Protein AF-A0A679C4M2-F1 (afdb_monomer_lite)

InterPro domains:
  IPR007066 RNA polymerase Rpb1, domain 3 [PF04983] (1-39)
  IPR007083 RNA polymerase Rpb1, domain 4 [PF05000] (68-142)
  IPR038120 RNA polymerase Rpb1, funnel domain superfamily [G3DSA:1.10.132.30] (32-142)
  IPR042102 RNA polymerase Rpb1, domain 3 superfamily [G3DSA:1.10.274.100] (1-31)
  IPR045867 DNA-directed RNA polymerase, subunit beta-prime [PTHR19376] (1-142)

pLDDT: mean 92.21, std 5.42, range [56.47, 98.12]

Organism: NCBI:txid1546047

Structure (mmCIF, N/CA/C/O backbone):
data_AF-A0A679C4M2-F1
#
_entry.id   AF-A0A679C4M2-F1
#
loop_
_atom_site.group_PDB
_atom_site.id
_atom_site.type_symbol
_atom_site.label_atom_id
_atom_site.label_alt_id
_atom_site.label_comp_id
_atom_site.label_asym_id
_atom_site.label_entity_id
_atom_site.label_seq_id
_atom_site.pdbx_PDB_ins_code
_atom_site.Cartn_x
_atom_site.Cartn_y
_atom_site.Cartn_z
_atom_site.occupancy
_atom_site.B_iso_or_equiv
_atom_site.auth_seq_id
_atom_site.auth_comp_id
_atom_site.auth_asym_id
_atom_site.auth_atom_id
_atom_site.pdbx_PDB_model_num
ATOM 1 N N . HIS A 1 1 ? 11.400 -13.116 -20.407 1.00 92.31 1 HIS A N 1
ATOM 2 C CA . HIS A 1 1 ? 10.752 -14.391 -20.775 1.00 92.31 1 HIS A CA 1
ATOM 3 C C . HIS A 1 1 ? 10.711 -14.556 -22.291 1.00 92.31 1 HIS A C 1
ATOM 5 O O . HIS A 1 1 ? 11.479 -15.354 -22.802 1.00 92.31 1 HIS A O 1
ATOM 11 N N . THR A 1 2 ? 9.929 -13.752 -23.021 1.00 97.00 2 THR A N 1
ATOM 12 C CA . THR A 1 2 ? 9.782 -13.859 -24.490 1.00 97.00 2 THR A CA 1
ATOM 13 C C . THR A 1 2 ? 11.111 -13.818 -25.251 1.00 97.00 2 THR A C 1
ATOM 15 O O . THR A 1 2 ? 11.400 -14.741 -25.998 1.00 97.00 2 THR A O 1
ATOM 18 N N . ILE A 1 3 ? 11.981 -12.837 -24.968 1.00 96.00 3 ILE A N 1
ATOM 19 C CA . ILE A 1 3 ? 13.293 -12.704 -25.639 1.00 96.00 3 ILE A CA 1
ATOM 20 C C . ILE A 1 3 ? 14.170 -13.950 -25.454 1.00 96.00 3 ILE A C 1
ATOM 22 O O . ILE A 1 3 ? 14.820 -14.387 -26.394 1.00 96.00 3 ILE A O 1
ATOM 26 N N . VAL A 1 4 ? 14.172 -14.551 -24.260 1.00 96.94 4 VAL A N 1
ATOM 27 C CA . VAL A 1 4 ? 14.955 -15.770 -23.995 1.00 96.94 4 VAL A CA 1
ATOM 28 C C . VAL A 1 4 ? 14.438 -16.933 -24.840 1.00 96.94 4 VAL A C 1
ATOM 30 O O . VAL A 1 4 ? 15.241 -17.687 -25.382 1.00 96.94 4 VAL A O 1
ATOM 33 N N . ASN A 1 5 ? 13.115 -17.054 -24.968 1.00 96.94 5 ASN A N 1
ATOM 34 C CA . ASN A 1 5 ? 12.482 -18.153 -25.691 1.00 96.94 5 ASN A CA 1
ATOM 35 C C . ASN A 1 5 ? 12.630 -18.027 -27.212 1.00 96.94 5 ASN A C 1
ATOM 37 O O . ASN A 1 5 ? 12.762 -19.042 -27.884 1.00 96.94 5 ASN A O 1
ATOM 41 N N . GLU A 1 6 ? 12.604 -16.808 -27.751 1.00 97.50 6 GLU A N 1
ATOM 42 C CA . GLU A 1 6 ? 12.641 -16.577 -29.202 1.00 97.50 6 GLU A CA 1
ATOM 43 C C . GLU A 1 6 ? 14.055 -16.327 -29.740 1.00 97.50 6 GLU A C 1
ATOM 45 O O . GLU A 1 6 ? 14.376 -16.748 -30.848 1.00 97.50 6 GLU A O 1
ATOM 50 N N . LEU A 1 7 ? 14.909 -15.646 -28.968 1.00 96.25 7 LEU A N 1
ATOM 51 C CA . LEU A 1 7 ? 16.205 -15.120 -29.425 1.00 96.25 7 LEU A CA 1
ATOM 52 C C . LEU A 1 7 ? 17.397 -15.628 -28.595 1.00 96.25 7 LEU A C 1
ATOM 54 O O . LEU A 1 7 ? 18.549 -15.308 -28.889 1.00 96.25 7 LEU A O 1
ATOM 58 N N . GLY A 1 8 ? 17.140 -16.428 -27.559 1.00 97.00 8 GLY A N 1
ATOM 59 C CA . GLY A 1 8 ? 18.166 -17.017 -26.707 1.00 97.00 8 GLY A CA 1
ATOM 60 C C . GLY A 1 8 ? 18.692 -16.094 -25.601 1.00 97.00 8 GLY A C 1
ATOM 61 O O . GLY A 1 8 ? 18.322 -14.928 -25.448 1.00 97.00 8 GLY A O 1
ATOM 62 N N . HIS A 1 9 ? 19.581 -16.648 -24.775 1.00 96.56 9 HIS A N 1
ATOM 63 C CA . HIS A 1 9 ? 20.068 -16.005 -23.551 1.00 96.56 9 HIS A CA 1
ATOM 64 C C . HIS A 1 9 ? 21.009 -14.817 -23.814 1.00 96.56 9 HIS A C 1
ATOM 66 O O . HIS A 1 9 ? 20.993 -13.852 -23.052 1.00 96.56 9 HIS A O 1
ATOM 72 N N . THR A 1 10 ? 21.797 -14.847 -24.893 1.00 97.62 10 THR A N 1
ATOM 73 C CA . THR A 1 10 ? 22.714 -13.750 -25.249 1.00 97.62 10 THR A CA 1
ATOM 74 C C . THR A 1 10 ? 21.952 -12.480 -25.621 1.00 97.62 10 THR A C 1
ATOM 76 O O . THR A 1 10 ? 22.247 -11.418 -25.081 1.00 97.62 10 THR A O 1
ATOM 79 N N . ALA A 1 11 ? 20.910 -12.595 -26.453 1.00 97.06 11 ALA A N 1
ATOM 80 C CA . ALA A 1 11 ? 20.055 -11.465 -26.811 1.00 97.06 11 ALA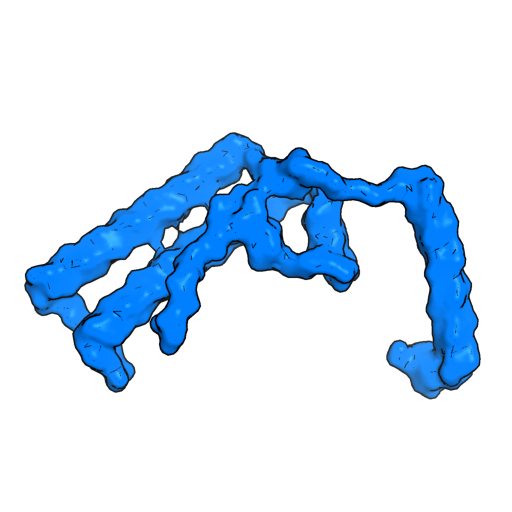 A CA 1
ATOM 81 C C . ALA A 1 11 ? 19.340 -10.879 -25.580 1.00 97.06 11 ALA A C 1
ATOM 83 O O . ALA A 1 11 ? 19.242 -9.663 -25.428 1.00 97.06 11 ALA A O 1
ATOM 84 N N . ALA A 1 12 ? 18.892 -11.737 -24.657 1.00 97.81 12 ALA A N 1
ATOM 85 C CA . ALA A 1 12 ? 18.286 -11.293 -23.405 1.00 97.81 12 ALA A CA 1
ATOM 86 C C . ALA A 1 12 ? 19.275 -10.543 -22.496 1.00 97.81 12 ALA A C 1
ATOM 88 O O . ALA A 1 12 ? 18.898 -9.535 -21.895 1.00 97.81 12 ALA A O 1
ATOM 89 N N . ARG A 1 13 ? 20.535 -10.997 -22.411 1.00 97.25 13 ARG A N 1
ATOM 90 C CA . ARG A 1 13 ? 21.602 -10.293 -21.683 1.00 97.25 13 ARG A CA 1
ATOM 91 C C . ARG A 1 13 ? 21.810 -8.894 -22.255 1.00 97.25 13 ARG A C 1
ATOM 93 O O . ARG A 1 13 ? 21.780 -7.926 -21.501 1.00 97.25 13 ARG A O 1
ATOM 100 N N . ASP A 1 14 ? 21.984 -8.794 -23.569 1.00 97.69 14 ASP A N 1
ATOM 101 C CA . ASP A 1 14 ? 22.277 -7.519 -24.230 1.00 97.69 14 ASP A CA 1
ATOM 102 C C . ASP A 1 14 ? 21.102 -6.539 -24.094 1.00 97.69 14 ASP A C 1
ATOM 104 O O . ASP A 1 14 ? 21.310 -5.357 -23.815 1.00 97.69 14 ASP A O 1
ATOM 108 N N . PHE A 1 15 ? 19.864 -7.042 -24.171 1.00 97.88 15 PHE A N 1
ATOM 109 C CA . PHE A 1 15 ? 18.658 -6.259 -23.902 1.00 97.88 15 PHE A CA 1
ATOM 110 C C . PHE A 1 15 ? 18.624 -5.695 -22.474 1.00 97.88 15 PHE A C 1
ATOM 112 O O . PHE A 1 15 ? 18.353 -4.506 -22.288 1.00 97.88 15 PHE A O 1
ATOM 119 N N . LEU A 1 16 ? 18.909 -6.519 -21.458 1.00 97.81 16 LEU A N 1
ATOM 120 C CA . LEU A 1 16 ? 18.927 -6.070 -20.063 1.00 97.81 16 LEU A CA 1
ATOM 121 C C . LEU A 1 16 ? 20.023 -5.029 -19.824 1.00 97.81 16 LEU A C 1
ATOM 123 O O . LEU A 1 16 ? 19.742 -3.984 -19.238 1.00 97.81 16 LEU A O 1
ATOM 127 N N . SER A 1 17 ? 21.240 -5.279 -20.312 1.00 98.00 17 SER A N 1
ATOM 128 C CA . SER A 1 17 ? 22.359 -4.344 -20.176 1.00 98.00 17 SER A CA 1
ATOM 129 C C . SER A 1 17 ? 22.071 -3.009 -20.865 1.00 98.00 17 SER A C 1
ATOM 131 O O . SER A 1 17 ? 22.218 -1.963 -20.239 1.00 98.00 17 SER A O 1
ATOM 133 N N . GLY A 1 18 ? 21.587 -3.028 -22.111 1.00 98.06 18 GLY A N 1
ATOM 134 C CA . GLY A 1 18 ? 21.244 -1.807 -22.844 1.00 98.06 18 GLY A CA 1
ATOM 135 C C . GLY A 1 18 ? 20.127 -1.008 -22.169 1.00 98.06 18 GLY A C 1
ATOM 136 O O . GLY A 1 18 ? 20.255 0.205 -21.991 1.00 98.06 18 GLY A O 1
ATOM 137 N N . THR A 1 19 ? 19.067 -1.689 -21.717 1.00 97.81 19 THR A N 1
ATOM 138 C CA . THR A 1 19 ? 17.953 -1.049 -20.998 1.00 97.81 19 THR A CA 1
ATOM 139 C C . THR A 1 19 ? 18.441 -0.388 -19.710 1.00 97.81 19 THR A C 1
ATOM 141 O O . THR A 1 19 ? 18.117 0.770 -19.456 1.00 97.81 19 THR A O 1
ATOM 144 N N . GLN A 1 20 ? 19.268 -1.082 -18.922 1.00 98.00 20 GLN A N 1
ATOM 145 C CA . GLN A 1 20 ? 19.849 -0.526 -17.700 1.00 98.00 20 GLN A CA 1
ATOM 146 C C . GLN A 1 20 ? 20.711 0.704 -17.990 1.00 98.00 20 GLN A C 1
ATOM 148 O O . GLN A 1 20 ? 20.553 1.716 -17.315 1.00 98.00 20 GLN A O 1
ATOM 153 N N . THR A 1 21 ? 21.588 0.662 -18.996 1.00 98.12 21 THR A N 1
ATOM 154 C CA . THR A 1 21 ? 22.445 1.807 -19.338 1.00 98.12 21 THR A CA 1
ATOM 155 C C . THR A 1 21 ? 21.624 3.041 -19.715 1.00 98.12 21 THR A C 1
ATOM 157 O O . THR A 1 21 ? 21.884 4.123 -19.190 1.00 98.12 21 THR A O 1
ATOM 160 N N . VAL A 1 22 ? 20.613 2.887 -20.576 1.00 98.12 22 VAL A N 1
ATOM 161 C CA . VAL A 1 22 ? 19.782 4.011 -21.037 1.00 98.12 22 VAL A CA 1
ATOM 162 C C . VAL A 1 22 ? 18.923 4.571 -19.901 1.00 98.12 22 VAL A C 1
ATOM 164 O O . VAL A 1 22 ? 18.924 5.781 -19.674 1.00 98.12 22 VAL A O 1
ATOM 167 N N . VAL A 1 23 ? 18.225 3.707 -19.155 1.00 97.62 23 VAL A N 1
ATOM 168 C CA . VAL A 1 23 ? 17.334 4.137 -18.066 1.00 97.62 23 VAL A CA 1
ATOM 169 C C . VAL A 1 23 ? 18.127 4.757 -16.918 1.00 97.62 23 VAL A C 1
ATOM 171 O O . VAL A 1 23 ? 17.727 5.801 -16.410 1.00 97.62 23 VAL A O 1
ATOM 174 N N . ASN A 1 24 ? 19.277 4.189 -16.542 1.00 97.75 24 ASN A N 1
ATOM 175 C CA . ASN A 1 24 ? 20.112 4.753 -15.480 1.00 97.75 24 ASN A CA 1
ATOM 176 C C . ASN A 1 24 ? 20.693 6.112 -15.878 1.00 97.75 24 ASN A C 1
ATOM 178 O O . ASN A 1 24 ? 20.732 7.017 -15.048 1.00 97.75 24 ASN A O 1
ATOM 182 N N . PHE A 1 25 ? 21.117 6.284 -17.135 1.00 97.94 25 PHE A N 1
ATOM 183 C CA . PHE A 1 25 ? 21.596 7.580 -17.616 1.00 97.94 25 PHE A CA 1
ATOM 184 C C . PHE A 1 25 ? 20.480 8.632 -17.612 1.00 97.94 25 PHE A C 1
ATOM 186 O O . PHE A 1 25 ? 20.700 9.764 -17.187 1.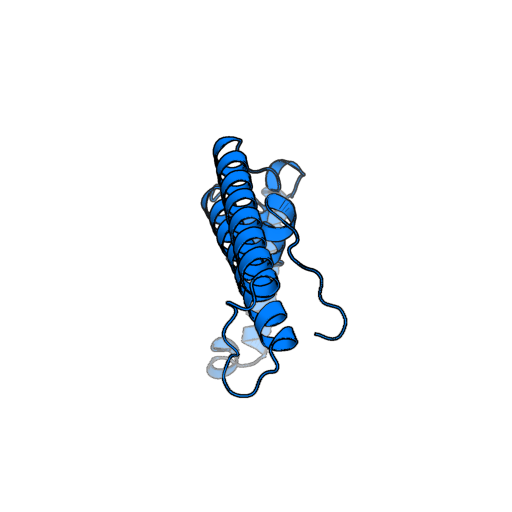00 97.94 25 PHE A O 1
ATOM 193 N N . TRP A 1 26 ? 19.266 8.267 -18.028 1.00 98.00 26 TRP A N 1
ATOM 194 C CA . TRP A 1 26 ? 18.110 9.159 -17.926 1.00 98.00 26 TRP A CA 1
ATOM 195 C C . TRP A 1 26 ? 17.798 9.516 -16.465 1.00 98.00 26 TRP A C 1
ATOM 197 O O . TRP A 1 26 ? 17.672 10.695 -16.135 1.00 98.00 26 TRP A O 1
ATOM 207 N N . LEU A 1 27 ? 17.760 8.520 -15.574 1.00 96.94 27 LEU A N 1
ATOM 208 C CA . LEU A 1 27 ? 17.446 8.705 -14.156 1.00 96.94 27 LEU A CA 1
ATOM 209 C C . LEU A 1 27 ? 18.493 9.563 -13.436 1.00 96.94 27 LEU A C 1
ATOM 211 O O . LEU A 1 27 ? 18.132 10.356 -12.573 1.00 96.94 27 LEU A O 1
ATOM 215 N N . LEU A 1 28 ? 19.769 9.454 -13.821 1.00 97.31 28 LEU A N 1
ATOM 216 C CA . LEU A 1 28 ? 20.850 10.300 -13.310 1.00 97.31 28 LEU A CA 1
ATOM 217 C C . LEU A 1 28 ? 20.591 11.791 -13.575 1.00 97.31 28 LEU A C 1
ATOM 219 O O . LEU A 1 28 ? 20.894 12.620 -12.723 1.00 97.31 28 LEU A O 1
ATOM 223 N N . ASN A 1 29 ? 20.034 12.126 -14.742 1.00 96.50 29 ASN A N 1
ATOM 224 C CA . ASN A 1 29 ? 19.740 13.507 -15.129 1.00 96.50 29 ASN A CA 1
ATOM 225 C C . ASN A 1 29 ? 18.373 13.990 -14.620 1.00 96.50 29 ASN A C 1
ATOM 227 O O . ASN A 1 29 ? 18.203 15.179 -14.370 1.00 96.50 29 ASN A O 1
ATOM 231 N N . HIS A 1 30 ? 17.397 13.088 -14.484 1.00 95.31 30 HIS A N 1
ATOM 232 C CA . HIS A 1 30 ? 16.062 13.421 -13.982 1.00 95.31 30 HIS A CA 1
ATOM 233 C C . HIS A 1 30 ? 16.042 13.577 -12.454 1.00 95.31 30 HIS A C 1
ATOM 235 O O . HIS A 1 30 ? 15.462 14.525 -11.930 1.00 95.31 30 HIS A O 1
ATOM 241 N N . GLY A 1 31 ? 16.712 12.663 -11.746 1.00 94.56 31 GLY A N 1
ATOM 242 C CA . GLY A 1 31 ? 16.637 12.522 -10.297 1.00 94.56 31 GLY A CA 1
ATOM 243 C C . GLY A 1 31 ? 15.346 11.835 -9.839 1.00 94.56 31 GLY A C 1
ATOM 244 O O . GLY A 1 31 ? 14.297 11.938 -10.466 1.00 94.56 31 GLY A O 1
ATOM 245 N N . PHE A 1 32 ? 15.422 11.113 -8.723 1.00 96.25 32 PHE A N 1
ATOM 246 C CA . PHE A 1 32 ? 14.264 10.536 -8.043 1.00 96.25 32 PHE A CA 1
ATOM 247 C C . PHE A 1 32 ? 14.565 10.472 -6.546 1.00 96.25 32 PHE A C 1
ATOM 249 O O . PHE A 1 32 ? 15.646 10.032 -6.154 1.00 96.25 32 PHE A O 1
ATOM 256 N N . SER A 1 33 ? 13.644 10.938 -5.706 1.00 95.25 33 SER A N 1
ATOM 257 C CA . SER A 1 33 ? 13.841 10.996 -4.256 1.00 95.25 33 SER A CA 1
ATOM 258 C C . SER A 1 33 ? 12.517 10.825 -3.525 1.00 95.25 33 SER A C 1
ATOM 260 O O . SER A 1 33 ? 11.460 11.053 -4.099 1.00 95.25 33 SER A O 1
ATOM 262 N N . ILE A 1 34 ? 12.583 10.435 -2.255 1.00 94.44 34 ILE A N 1
ATOM 263 C CA . ILE A 1 34 ? 11.431 10.346 -1.356 1.00 94.44 34 ILE A CA 1
ATOM 264 C C . ILE A 1 34 ? 11.713 11.218 -0.141 1.00 94.44 34 ILE A C 1
ATOM 266 O O . ILE A 1 34 ? 12.813 11.181 0.414 1.00 94.44 34 ILE A O 1
ATOM 270 N N . GLY A 1 35 ? 10.708 11.959 0.309 1.00 93.62 35 GLY A N 1
ATOM 271 C CA . GLY A 1 35 ? 10.753 12.714 1.554 1.00 93.62 35 GLY A CA 1
ATOM 272 C C . GLY A 1 35 ? 9.580 12.408 2.480 1.00 93.62 35 GLY A C 1
ATOM 273 O O . GLY A 1 35 ? 8.643 11.693 2.137 1.00 93.62 35 GLY A O 1
ATOM 274 N N . ILE A 1 36 ? 9.598 13.033 3.659 1.00 92.12 36 ILE A N 1
ATOM 275 C CA . ILE A 1 36 ? 8.473 13.001 4.609 1.00 92.12 36 ILE A CA 1
ATOM 276 C C . ILE A 1 36 ? 7.180 13.551 3.981 1.00 92.12 36 ILE A C 1
ATOM 278 O O . ILE A 1 36 ? 6.087 13.121 4.320 1.00 92.12 36 ILE A O 1
ATOM 282 N N . GLY A 1 37 ? 7.294 14.477 3.022 1.00 90.94 37 GLY A N 1
ATOM 283 C CA . GLY A 1 37 ? 6.144 15.016 2.297 1.00 90.94 37 GLY A CA 1
ATOM 284 C C . GLY A 1 37 ? 5.384 13.953 1.504 1.00 90.94 37 GLY A C 1
ATOM 285 O O . GLY A 1 37 ? 4.175 14.078 1.342 1.00 90.94 37 GLY A O 1
ATOM 286 N N . ASP A 1 38 ? 6.057 12.878 1.080 1.00 91.50 38 ASP A N 1
ATOM 287 C CA . ASP A 1 38 ? 5.407 11.794 0.349 1.00 91.50 38 AS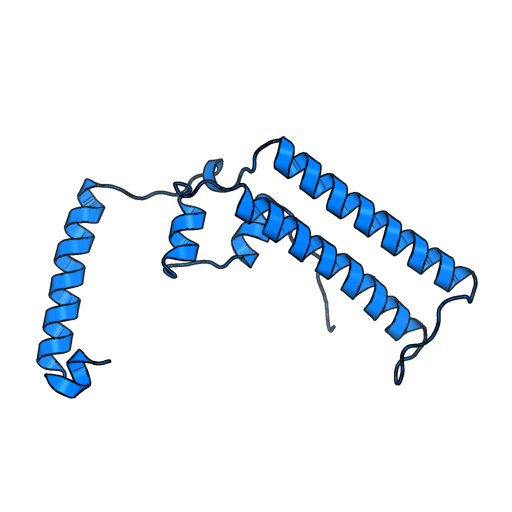P A CA 1
ATOM 288 C C . ASP A 1 38 ? 4.553 10.891 1.254 1.00 91.50 38 ASP A C 1
ATOM 290 O O . ASP A 1 38 ? 3.731 10.129 0.744 1.00 91.50 38 ASP A O 1
ATOM 294 N N . THR A 1 39 ? 4.722 10.968 2.579 1.00 89.00 39 THR A N 1
ATOM 295 C CA . THR A 1 39 ? 3.961 10.164 3.548 1.00 89.00 39 THR A CA 1
ATOM 296 C C . THR A 1 39 ? 2.820 10.937 4.204 1.00 89.00 39 THR A C 1
ATOM 298 O O . THR A 1 39 ? 2.005 10.333 4.903 1.00 89.00 39 THR A O 1
ATOM 301 N N . ILE A 1 40 ? 2.730 12.251 3.992 1.00 87.69 40 ILE A N 1
ATOM 302 C CA . ILE A 1 40 ? 1.717 13.105 4.618 1.00 87.69 40 ILE A CA 1
ATOM 303 C C . ILE A 1 40 ? 0.497 13.204 3.699 1.00 87.69 40 ILE A C 1
ATOM 305 O O . ILE A 1 40 ? 0.567 13.761 2.606 1.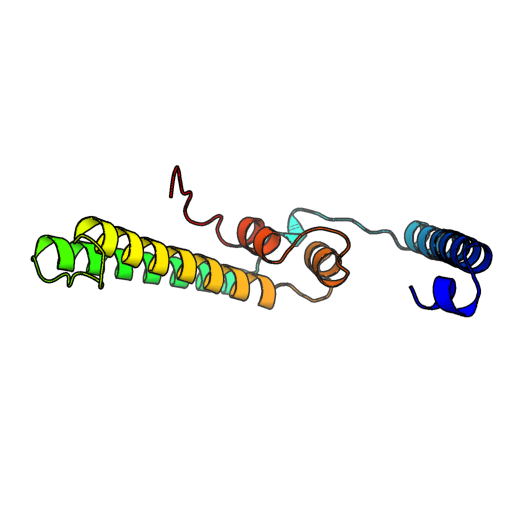00 87.69 40 ILE A O 1
ATOM 309 N N . ALA A 1 41 ? -0.641 12.693 4.168 1.00 86.00 41 ALA A N 1
ATOM 310 C CA . ALA A 1 41 ? -1.928 12.900 3.516 1.00 86.00 41 ALA A CA 1
ATOM 311 C C . ALA A 1 41 ? -2.504 14.291 3.837 1.00 86.00 41 ALA A C 1
ATOM 313 O O . ALA A 1 41 ? -2.174 14.914 4.850 1.00 86.00 41 ALA A O 1
ATOM 314 N N . ASP A 1 42 ? -3.397 14.781 2.980 1.00 88.88 42 ASP A N 1
ATOM 315 C CA . ASP A 1 42 ? -4.094 16.046 3.192 1.00 88.88 42 ASP A CA 1
ATOM 316 C C . ASP A 1 42 ? -5.039 15.994 4.412 1.00 88.88 42 ASP A C 1
ATOM 318 O O . ASP A 1 42 ? -5.452 14.931 4.886 1.00 88.88 42 ASP A O 1
ATOM 322 N N . LYS A 1 43 ? -5.403 17.173 4.931 1.00 90.94 43 LYS A N 1
ATOM 323 C CA . LYS A 1 43 ? -6.225 17.295 6.146 1.00 90.94 43 LYS A CA 1
ATOM 324 C C . LYS A 1 43 ? -7.605 16.649 6.003 1.00 90.94 43 LYS A C 1
ATOM 326 O O . LYS A 1 43 ? -8.112 16.099 6.977 1.00 90.94 43 LYS A O 1
ATOM 331 N N . GLU A 1 44 ? -8.221 16.719 4.825 1.00 92.88 44 GLU A N 1
ATOM 332 C CA . GLU A 1 44 ? -9.548 16.145 4.589 1.00 92.88 44 GLU A CA 1
ATOM 333 C C . GLU A 1 44 ? -9.492 14.613 4.636 1.00 92.88 44 GLU A C 1
ATOM 335 O O . GLU A 1 44 ? -10.320 13.962 5.287 1.00 92.88 44 GLU A O 1
ATOM 340 N N . THR A 1 45 ? -8.458 14.032 4.032 1.00 91.31 45 THR A N 1
ATOM 341 C CA . THR A 1 45 ? -8.174 12.599 4.115 1.00 91.31 45 THR A CA 1
ATOM 342 C C . THR A 1 45 ? -7.862 12.181 5.548 1.00 91.31 45 THR A C 1
ATOM 344 O O . THR A 1 45 ? -8.440 11.203 6.021 1.00 91.31 45 THR A O 1
ATOM 347 N N . MET A 1 46 ? -7.043 12.934 6.285 1.00 91.25 46 MET A N 1
ATOM 348 C CA . MET A 1 46 ? -6.744 12.632 7.692 1.00 91.25 46 MET A CA 1
ATOM 349 C C . MET A 1 46 ? -7.992 12.680 8.585 1.00 91.25 46 MET A C 1
ATOM 351 O O . MET A 1 46 ? -8.178 11.807 9.438 1.00 91.25 46 MET A O 1
ATOM 355 N N . ASN A 1 47 ? -8.895 13.636 8.356 1.00 94.62 47 ASN A N 1
ATOM 356 C CA . ASN A 1 47 ? -10.185 13.688 9.047 1.00 94.62 47 ASN A CA 1
ATOM 357 C C . ASN A 1 47 ? -11.052 12.470 8.700 1.00 94.62 47 ASN A C 1
ATOM 359 O O . ASN A 1 47 ? -11.631 11.843 9.586 1.00 94.62 47 ASN A O 1
ATOM 363 N N . SER A 1 48 ? -11.093 12.085 7.421 1.00 94.12 48 SER A N 1
ATOM 364 C CA . SER A 1 48 ? -11.817 10.893 6.963 1.00 94.12 48 SER A CA 1
ATOM 365 C C . SER A 1 48 ? -11.277 9.614 7.614 1.00 94.12 48 SER A C 1
ATOM 367 O O . SER A 1 48 ? -12.054 8.802 8.111 1.00 94.12 48 SER A O 1
ATOM 369 N N . ILE A 1 49 ? -9.952 9.457 7.674 1.00 93.50 49 ILE A N 1
ATOM 370 C CA . ILE A 1 49 ? -9.276 8.332 8.338 1.00 93.50 49 ILE A CA 1
ATOM 371 C C . ILE A 1 49 ? -9.624 8.303 9.830 1.00 93.50 49 ILE A C 1
ATOM 373 O O . ILE A 1 49 ? -9.994 7.258 10.363 1.00 93.50 49 ILE A O 1
ATOM 377 N N . THR A 1 50 ? -9.582 9.457 10.496 1.00 93.44 50 THR A N 1
ATOM 378 C CA . THR A 1 50 ? -9.938 9.572 11.918 1.00 93.44 50 THR A CA 1
ATOM 379 C C . THR A 1 50 ? -11.392 9.162 12.167 1.00 93.44 50 THR A C 1
ATOM 381 O O . THR A 1 50 ? -11.674 8.436 13.122 1.00 93.44 50 THR A O 1
ATOM 384 N N . ASN A 1 51 ? -12.310 9.544 11.277 1.00 95.69 51 ASN A N 1
ATOM 385 C CA . ASN A 1 51 ? -13.717 9.147 11.348 1.00 95.69 51 ASN A CA 1
ATOM 386 C C . ASN A 1 51 ? -13.913 7.637 11.141 1.00 95.69 51 ASN A C 1
ATOM 388 O O . ASN A 1 51 ? -14.700 7.021 11.866 1.00 95.69 51 ASN A O 1
ATOM 392 N N . ILE A 1 52 ? -13.179 7.021 10.207 1.00 94.69 52 ILE A N 1
ATOM 393 C CA . ILE A 1 52 ? -13.185 5.562 9.999 1.00 94.69 52 ILE A CA 1
ATOM 394 C C . ILE A 1 52 ? -12.733 4.848 11.281 1.00 94.69 52 ILE A C 1
ATOM 396 O O . ILE A 1 52 ? -13.421 3.943 11.759 1.00 94.69 52 ILE A O 1
ATOM 400 N N . ILE A 1 53 ? -11.630 5.297 11.888 1.00 93.44 53 ILE A N 1
ATOM 401 C CA . ILE A 1 53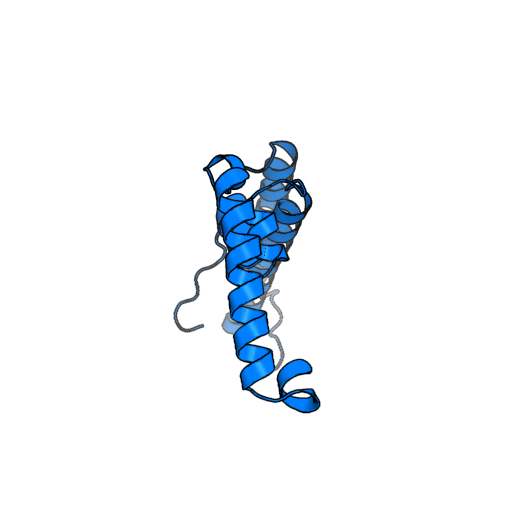 ? -11.099 4.721 13.133 1.00 93.44 53 ILE A CA 1
ATOM 402 C C . ILE A 1 53 ? -12.084 4.914 14.296 1.00 93.44 53 ILE A C 1
ATOM 404 O O . ILE A 1 53 ? -12.311 3.985 15.070 1.00 93.44 53 ILE A O 1
ATOM 408 N N . SER A 1 54 ? -12.702 6.091 14.418 1.00 95.44 54 SER A N 1
ATOM 409 C CA . SER A 1 54 ? -13.708 6.371 15.452 1.00 95.44 54 SER A CA 1
ATOM 410 C C . SER A 1 54 ? -14.934 5.461 15.315 1.00 95.44 54 SER A C 1
ATOM 412 O O . SER A 1 54 ? -15.375 4.842 16.283 1.00 95.44 54 SER A O 1
ATOM 414 N N . THR A 1 55 ? -15.420 5.276 14.085 1.00 95.62 55 THR A N 1
ATOM 415 C CA . THR A 1 55 ? -16.538 4.369 13.781 1.00 95.62 55 THR A CA 1
ATOM 416 C C . THR A 1 55 ? -16.192 2.921 14.129 1.00 95.62 55 THR A C 1
ATOM 418 O O . THR A 1 55 ? -17.024 2.188 14.662 1.00 95.62 55 THR A O 1
ATOM 421 N N . ALA A 1 56 ? -14.956 2.495 13.866 1.00 94.94 56 ALA A N 1
ATOM 422 C CA . ALA A 1 56 ? -14.486 1.165 14.236 1.00 94.94 56 ALA A CA 1
ATOM 423 C C . ALA A 1 56 ? -14.419 0.975 15.757 1.00 94.94 56 ALA A C 1
ATOM 425 O O . ALA A 1 56 ? -14.873 -0.050 16.260 1.00 94.94 56 ALA A O 1
ATOM 426 N N . LYS A 1 57 ? -13.936 1.978 16.502 1.00 94.62 57 LYS A N 1
ATOM 427 C CA . LYS A 1 57 ? -13.950 1.959 17.974 1.00 94.62 57 LYS A CA 1
ATOM 428 C C . LYS A 1 57 ? -15.371 1.863 18.530 1.00 94.62 57 LYS A C 1
ATOM 430 O O . LYS A 1 57 ? -15.596 1.080 19.447 1.00 94.62 57 LYS A O 1
ATOM 435 N N . SER A 1 58 ? -16.326 2.593 17.947 1.00 96.12 58 SER A N 1
ATOM 436 C CA . SER A 1 58 ? -17.744 2.484 18.320 1.00 96.12 58 SER A CA 1
ATOM 437 C C . SER A 1 58 ? -18.271 1.065 18.101 1.00 96.12 58 SER A C 1
ATOM 439 O O . SER A 1 58 ? -18.837 0.481 19.015 1.00 96.12 58 SER A O 1
ATOM 441 N N . ARG A 1 59 ? -17.994 0.462 16.936 1.00 94.19 59 ARG A N 1
ATOM 442 C CA . ARG A 1 59 ? -18.384 -0.928 16.644 1.00 94.19 59 ARG A CA 1
ATOM 443 C C . ARG A 1 59 ? -17.799 -1.929 17.635 1.00 94.19 59 ARG A C 1
ATOM 445 O O . ARG A 1 59 ? -18.498 -2.839 18.062 1.00 94.19 59 ARG A O 1
ATOM 452 N N . VAL A 1 60 ? -16.529 -1.775 18.004 1.00 95.12 60 VAL A N 1
ATOM 453 C CA . VAL A 1 60 ? -15.899 -2.637 19.017 1.00 95.12 60 VAL A CA 1
ATOM 454 C C . VAL A 1 60 ? -16.572 -2.452 20.379 1.00 95.12 60 VAL A C 1
ATOM 456 O O . VAL A 1 60 ? -16.829 -3.440 21.059 1.00 95.12 60 VAL A O 1
ATOM 459 N N . SER A 1 61 ? -16.929 -1.219 20.753 1.00 95.44 61 SER A N 1
ATOM 460 C CA . SER A 1 61 ? -17.694 -0.946 21.976 1.00 95.44 61 SER A CA 1
ATOM 461 C C . SER A 1 61 ? -19.052 -1.654 21.975 1.00 95.44 61 SER A C 1
ATOM 463 O O . SER A 1 61 ? -19.432 -2.242 22.985 1.00 95.44 61 SER A O 1
ATOM 465 N N . ASP A 1 62 ? -19.756 -1.663 20.842 1.00 94.75 62 ASP A N 1
ATOM 466 C CA . ASP A 1 62 ? -21.039 -2.361 20.706 1.00 94.75 62 ASP A CA 1
ATOM 467 C C . ASP A 1 62 ? -20.875 -3.883 20.849 1.00 94.75 62 ASP A C 1
ATOM 469 O O . ASP A 1 62 ? -21.676 -4.535 21.519 1.00 94.75 62 ASP A O 1
ATOM 473 N N . ILE A 1 63 ? -19.803 -4.453 20.281 1.00 93.50 63 ILE A N 1
ATOM 474 C CA . ILE A 1 63 ? -19.473 -5.883 20.419 1.00 93.50 63 ILE A CA 1
ATOM 475 C C . ILE A 1 63 ? -19.170 -6.230 21.887 1.00 93.50 63 ILE A C 1
ATOM 477 O O . ILE A 1 63 ? -19.644 -7.251 22.385 1.00 93.50 63 ILE A O 1
ATOM 481 N N . ILE A 1 64 ? -18.428 -5.374 22.599 1.00 93.94 64 ILE A N 1
ATOM 482 C CA . ILE A 1 64 ? -18.142 -5.544 24.034 1.00 93.94 64 ILE A CA 1
ATOM 483 C C . ILE A 1 64 ? -19.437 -5.523 24.849 1.00 93.94 64 ILE A C 1
ATOM 485 O O . ILE A 1 64 ? -19.646 -6.398 25.688 1.00 93.94 64 ILE A O 1
ATOM 489 N N . LEU A 1 65 ? -20.328 -4.564 24.586 1.00 94.94 65 LEU A N 1
ATOM 490 C CA . LEU A 1 65 ? -21.619 -4.471 25.269 1.00 94.94 65 LEU A CA 1
ATOM 491 C C . LEU A 1 65 ? -22.505 -5.691 24.999 1.00 94.94 65 LEU A C 1
ATOM 493 O O . LEU A 1 65 ? -23.127 -6.209 25.925 1.00 94.94 65 LEU A O 1
ATOM 497 N N . ALA A 1 66 ? -22.545 -6.178 23.758 1.00 92.56 66 ALA A N 1
ATOM 498 C CA . ALA A 1 66 ? -23.292 -7.383 23.408 1.00 92.56 66 ALA A CA 1
ATOM 499 C C . ALA A 1 66 ? -22.753 -8.623 24.139 1.00 92.56 6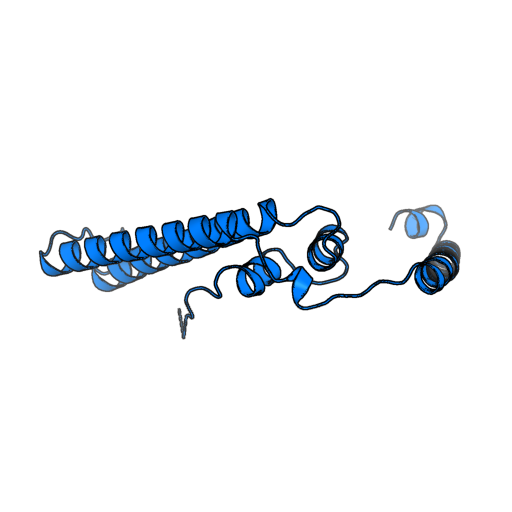6 ALA A C 1
ATOM 501 O O . ALA A 1 66 ? -23.544 -9.426 24.631 1.00 92.56 66 ALA A O 1
ATOM 502 N N . ALA A 1 67 ? -21.429 -8.749 24.266 1.00 91.31 67 ALA A N 1
ATOM 503 C CA . ALA A 1 67 ? -20.799 -9.825 25.027 1.00 91.31 67 ALA A CA 1
ATOM 504 C C . ALA A 1 67 ? -21.107 -9.732 26.532 1.00 91.31 67 ALA A C 1
ATOM 506 O O . ALA A 1 67 ? -21.425 -10.738 27.151 1.00 91.31 67 ALA A O 1
ATOM 507 N N . GLN A 1 68 ? -21.073 -8.530 27.117 1.00 91.31 68 GLN A N 1
ATOM 508 C CA . GLN A 1 68 ? -21.386 -8.312 28.539 1.00 91.31 68 GLN A CA 1
ATOM 509 C C . GLN A 1 68 ? -22.860 -8.557 28.888 1.00 91.31 68 GLN A C 1
ATOM 511 O O . GLN A 1 68 ? -23.175 -8.856 30.036 1.00 91.31 68 GLN A O 1
ATOM 516 N N . GLN A 1 69 ? -23.762 -8.396 27.919 1.00 94.50 69 GLN A N 1
ATOM 517 C CA . GLN A 1 69 ? -25.200 -8.626 28.084 1.00 94.50 69 GLN A CA 1
ATOM 518 C C . GLN A 1 69 ? -25.631 -10.053 27.702 1.00 94.50 69 GLN A C 1
ATOM 520 O O . GLN A 1 69 ? -26.832 -10.284 27.579 1.00 94.50 69 GLN A O 1
ATOM 525 N N . ASP A 1 70 ? -24.689 -10.976 27.461 1.00 90.31 70 ASP A N 1
ATOM 526 C CA . ASP A 1 70 ? -24.944 -12.340 26.960 1.00 90.31 70 ASP A CA 1
ATOM 527 C C . ASP A 1 70 ? -25.792 -12.381 25.669 1.00 90.31 70 ASP A C 1
ATOM 529 O O . ASP A 1 70 ? -26.526 -13.329 25.397 1.00 90.31 70 ASP A O 1
ATOM 533 N N . LYS A 1 71 ? -25.687 -11.338 24.835 1.00 91.69 71 LYS A N 1
ATOM 534 C CA . LYS A 1 71 ? -26.369 -11.227 23.530 1.00 91.69 71 LYS A CA 1
ATOM 535 C C . LYS A 1 71 ? -25.477 -11.616 22.352 1.00 91.69 71 LYS A C 1
ATOM 537 O O . LYS A 1 71 ? -25.896 -11.494 21.202 1.00 91.69 71 LYS A O 1
ATOM 542 N N . LEU A 1 72 ? -24.230 -12.008 22.609 1.00 90.06 72 LEU A N 1
ATOM 543 C CA . LEU A 1 72 ? -23.289 -12.380 21.561 1.00 90.06 72 LEU A CA 1
ATOM 544 C C . LEU A 1 72 ? -23.544 -13.818 21.100 1.00 90.06 72 LEU A C 1
ATOM 546 O O . LEU A 1 72 ? -23.375 -14.763 21.865 1.00 90.06 72 LEU A O 1
ATOM 550 N N . GLU A 1 73 ? -23.889 -13.979 19.826 1.00 87.19 73 GLU A N 1
ATOM 551 C CA . GLU A 1 73 ? -24.022 -15.299 19.213 1.00 87.19 73 GLU A CA 1
ATOM 552 C C . GLU A 1 73 ? -22.656 -15.894 18.847 1.00 87.19 73 GLU A C 1
ATOM 554 O O . GLU A 1 73 ? -21.778 -15.209 18.300 1.00 87.19 73 GLU A O 1
ATOM 559 N N . CYS A 1 74 ? -22.519 -17.187 19.150 1.00 88.81 74 CYS A N 1
ATOM 560 C CA . CYS A 1 74 ? -21.378 -18.024 18.800 1.00 88.81 74 CYS A CA 1
ATOM 561 C C . CYS A 1 74 ? -21.360 -18.306 17.296 1.00 88.81 74 CYS A C 1
ATOM 563 O O . CYS A 1 74 ? -22.360 -18.753 16.735 1.00 88.81 74 CYS A O 1
ATOM 565 N N . GLU A 1 75 ? -20.210 -18.105 16.660 1.00 88.81 75 GLU A N 1
ATOM 566 C CA . GLU A 1 75 ? -20.000 -18.525 15.277 1.00 88.81 75 GLU A CA 1
ATOM 567 C C . GLU A 1 75 ? -19.821 -20.058 15.202 1.00 88.81 75 GLU A C 1
ATOM 569 O O . GLU A 1 75 ? -19.321 -20.677 16.151 1.00 88.81 75 GLU A O 1
ATOM 574 N N . PRO A 1 76 ? -20.215 -20.709 14.090 1.00 89.81 76 PRO A N 1
ATOM 575 C CA . PRO A 1 76 ? -20.099 -22.157 13.946 1.00 89.81 76 PRO A CA 1
ATOM 576 C C . PRO A 1 76 ? -18.662 -22.656 14.153 1.00 89.81 76 PRO A C 1
ATOM 578 O O . PRO A 1 76 ? -17.743 -22.250 13.446 1.00 89.81 76 PRO A O 1
ATOM 581 N N . GLY A 1 77 ? -18.478 -23.578 15.102 1.00 91.06 77 GLY A N 1
ATOM 582 C CA . GLY A 1 77 ? -17.171 -24.176 15.396 1.00 91.06 77 GLY A CA 1
ATOM 583 C C . GLY A 1 77 ? -16.253 -23.332 16.286 1.00 91.06 77 GLY A C 1
ATOM 584 O O . GLY A 1 77 ? -15.094 -23.699 16.441 1.00 91.06 77 GLY A O 1
ATOM 585 N N . MET A 1 78 ? -16.755 -22.242 16.876 1.00 91.75 78 MET A N 1
ATOM 586 C CA . MET A 1 78 ? -16.003 -21.368 17.781 1.00 91.75 78 MET A CA 1
ATOM 587 C C . MET A 1 78 ? -16.673 -21.272 19.153 1.00 91.75 78 MET A C 1
ATOM 589 O O . MET A 1 78 ? -17.897 -21.322 19.286 1.00 91.75 78 MET A O 1
ATOM 593 N N . THR A 1 79 ? -15.870 -21.075 20.193 1.00 92.06 79 THR A N 1
ATOM 594 C CA . THR A 1 79 ? -16.343 -20.647 21.514 1.00 92.06 79 THR A CA 1
ATOM 595 C C . THR A 1 79 ? -16.827 -19.193 21.477 1.00 92.06 79 THR A C 1
ATOM 597 O O . THR A 1 79 ? -16.539 -18.440 20.542 1.00 92.06 79 THR A O 1
ATOM 600 N N . ILE A 1 80 ? -17.548 -18.755 22.516 1.00 89.88 80 ILE A N 1
ATOM 601 C CA . ILE A 1 80 ? -18.038 -17.365 22.616 1.00 89.88 80 ILE A CA 1
ATOM 602 C C . ILE A 1 80 ? -16.859 -16.381 22.615 1.00 89.88 80 ILE A C 1
ATOM 604 O O . ILE A 1 80 ? -16.934 -15.322 21.993 1.00 89.88 80 ILE A O 1
ATOM 608 N N . ARG A 1 81 ? -15.748 -16.746 23.272 1.00 88.56 81 ARG A N 1
ATOM 609 C CA . ARG A 1 81 ? -14.527 -15.929 23.320 1.00 88.56 81 ARG A CA 1
ATOM 610 C C . ARG A 1 81 ? -13.848 -15.827 21.958 1.00 88.56 81 ARG A C 1
ATOM 612 O O . ARG A 1 81 ? -13.555 -14.720 21.528 1.00 88.56 81 ARG A O 1
ATOM 619 N N . GLU A 1 82 ? -13.678 -16.946 21.259 1.00 90.81 82 GLU A N 1
ATOM 620 C CA . GLU A 1 82 ? -13.111 -16.943 19.901 1.00 90.81 82 GLU A CA 1
ATOM 621 C C . GLU A 1 82 ? -14.008 -16.166 18.927 1.00 90.81 82 GLU A C 1
ATOM 623 O O . GLU A 1 82 ? -13.519 -15.387 18.115 1.00 90.81 82 GLU A O 1
ATOM 628 N N . SER A 1 83 ? -15.333 -16.295 19.058 1.00 91.44 83 SER A N 1
ATOM 629 C CA . SER A 1 83 ? -16.301 -15.536 18.251 1.00 91.44 83 SER A CA 1
ATOM 630 C C . SER A 1 83 ? -16.208 -14.029 18.515 1.00 91.44 83 SER A C 1
ATOM 632 O O . SER A 1 83 ? -16.302 -13.222 17.588 1.00 91.44 83 SER A O 1
ATOM 634 N N . PHE A 1 84 ? -16.007 -13.632 19.775 1.00 92.62 84 PHE A N 1
ATOM 635 C CA . PHE A 1 84 ? -15.762 -12.242 20.155 1.00 92.62 84 PHE A CA 1
ATOM 636 C C . PHE A 1 84 ? -14.464 -11.713 19.531 1.00 92.62 84 PHE A C 1
ATOM 638 O O . PHE A 1 84 ? -14.489 -10.676 18.864 1.00 92.62 84 PHE A O 1
ATOM 645 N N . GLU A 1 85 ? -13.351 -12.432 19.696 1.00 91.19 85 GLU A N 1
ATOM 646 C CA . GLU A 1 85 ? -12.050 -12.044 19.140 1.00 91.19 85 GLU A CA 1
ATOM 647 C C . GLU A 1 85 ? -12.094 -11.949 17.616 1.00 91.19 85 GLU A C 1
ATOM 649 O O . GLU A 1 85 ? -11.625 -10.960 17.052 1.00 91.19 85 GLU A O 1
ATOM 654 N N . ALA A 1 86 ? -12.736 -12.907 16.944 1.00 91.25 86 ALA A N 1
ATOM 655 C CA . ALA A 1 86 ? -12.927 -12.888 15.499 1.00 91.25 86 ALA A CA 1
ATOM 656 C C . ALA A 1 86 ? -13.700 -11.639 15.041 1.00 91.25 86 ALA A C 1
ATOM 658 O O . ALA A 1 86 ? -13.264 -10.950 14.114 1.00 91.25 86 ALA A O 1
ATOM 659 N N . LYS A 1 87 ? -14.805 -11.290 15.718 1.00 91.50 87 LYS A N 1
ATOM 660 C CA . LYS A 1 87 ? -15.617 -10.099 15.401 1.00 91.50 87 LYS A CA 1
ATOM 661 C C . LYS A 1 87 ? -14.844 -8.797 15.622 1.00 91.50 87 LYS A C 1
ATOM 663 O O . LYS A 1 87 ? -14.903 -7.898 14.777 1.00 91.50 87 LYS A O 1
ATOM 668 N N . VAL A 1 88 ? -14.082 -8.693 16.712 1.00 92.81 88 VAL A N 1
ATOM 669 C CA . VAL A 1 88 ? -13.232 -7.522 16.990 1.00 92.81 88 VAL A CA 1
ATOM 670 C C . VAL A 1 88 ? -12.109 -7.407 15.957 1.00 92.81 88 VAL A C 1
ATOM 672 O O . VAL A 1 88 ? -11.941 -6.342 15.357 1.00 92.81 88 VAL A O 1
ATOM 675 N N . ASN A 1 89 ? -11.390 -8.498 15.680 1.00 91.94 89 ASN A N 1
ATOM 676 C CA . ASN A 1 89 ? -10.328 -8.532 14.674 1.00 91.94 89 ASN A CA 1
ATOM 677 C C . ASN A 1 89 ? -10.850 -8.150 13.289 1.00 91.94 89 ASN A C 1
ATOM 679 O O . ASN A 1 89 ? -10.226 -7.352 12.589 1.00 91.94 89 ASN A O 1
ATOM 683 N N . GLN A 1 90 ? -12.018 -8.656 12.894 1.00 92.06 90 GLN A N 1
ATOM 684 C CA . GLN A 1 90 ? -12.640 -8.299 11.623 1.00 92.06 90 GLN A CA 1
ATOM 685 C C . GLN A 1 90 ? -12.965 -6.800 11.549 1.00 92.06 90 GLN A C 1
ATOM 687 O O . GLN A 1 90 ? -12.678 -6.161 10.534 1.00 92.06 90 GLN A O 1
ATOM 692 N N . ALA A 1 91 ? -13.528 -6.220 12.613 1.00 93.44 91 ALA A N 1
ATOM 693 C CA . ALA A 1 91 ? -13.858 -4.797 12.659 1.00 93.44 91 ALA A CA 1
ATOM 694 C C . ALA A 1 91 ? -12.606 -3.907 12.552 1.00 93.44 91 ALA A C 1
ATOM 696 O O . ALA A 1 91 ? -12.604 -2.938 11.788 1.00 93.44 91 ALA A O 1
ATOM 697 N N . LEU A 1 92 ? -11.534 -4.250 13.273 1.00 93.19 92 LEU A N 1
ATOM 698 C CA . LEU A 1 92 ? -10.277 -3.496 13.269 1.00 93.19 92 LEU A CA 1
ATOM 699 C C . LEU A 1 92 ? -9.506 -3.649 11.950 1.00 93.19 92 LEU A C 1
ATOM 701 O O . LEU A 1 92 ? -9.010 -2.655 11.415 1.00 93.19 92 LEU A O 1
ATOM 705 N N . ASN A 1 93 ? -9.455 -4.857 11.383 1.00 91.56 93 ASN A N 1
ATOM 706 C CA . ASN A 1 93 ? -8.825 -5.094 10.082 1.00 91.56 93 ASN A CA 1
ATOM 707 C C . ASN A 1 93 ? -9.562 -4.360 8.960 1.00 91.56 93 ASN A C 1
ATOM 709 O O . ASN A 1 93 ? -8.926 -3.715 8.129 1.00 91.56 93 ASN A O 1
ATOM 713 N N . LYS A 1 94 ? -10.900 -4.365 8.983 1.00 92.62 94 LYS A N 1
ATOM 714 C CA . LYS A 1 94 ? -11.695 -3.591 8.026 1.00 92.62 94 LYS A CA 1
ATOM 715 C C . LYS A 1 94 ? -11.406 -2.093 8.133 1.00 92.62 94 LYS A C 1
ATOM 717 O O . LYS A 1 94 ? -11.220 -1.434 7.117 1.00 92.62 94 LYS A O 1
ATOM 722 N N . ALA A 1 95 ? -11.316 -1.566 9.353 1.00 92.94 95 ALA A N 1
ATOM 723 C CA . ALA A 1 95 ? -10.990 -0.161 9.575 1.00 92.94 95 ALA A CA 1
ATOM 724 C C . ALA A 1 95 ? -9.610 0.214 9.020 1.00 92.94 95 ALA A C 1
ATOM 726 O O . ALA A 1 95 ? -9.471 1.257 8.382 1.00 92.94 95 ALA A O 1
ATOM 727 N N . ARG A 1 96 ? -8.607 -0.653 9.222 1.00 91.94 96 ARG A N 1
ATOM 728 C CA . ARG A 1 96 ? -7.265 -0.492 8.650 1.00 91.94 96 ARG A CA 1
ATOM 729 C C . ARG A 1 96 ? -7.317 -0.447 7.125 1.00 91.94 96 ARG A C 1
ATOM 731 O O . ARG A 1 96 ? -6.743 0.458 6.528 1.00 91.94 96 ARG A O 1
ATOM 738 N N . ASP A 1 97 ? -8.006 -1.399 6.503 1.00 91.75 97 ASP A N 1
ATOM 739 C CA . ASP A 1 97 ? -8.058 -1.508 5.044 1.00 91.75 97 ASP A CA 1
ATOM 740 C C . ASP A 1 97 ? -8.813 -0.325 4.410 1.00 91.75 97 ASP A C 1
ATOM 742 O O . ASP A 1 97 ? -8.378 0.213 3.389 1.00 91.75 97 ASP A O 1
ATOM 746 N N . ASP A 1 98 ? -9.907 0.126 5.029 1.00 92.81 98 ASP A N 1
ATOM 747 C CA . ASP A 1 98 ? -10.681 1.285 4.571 1.00 92.81 98 ASP A CA 1
ATOM 748 C C . ASP A 1 98 ? -9.882 2.593 4.723 1.00 92.81 98 ASP A C 1
ATOM 750 O O . ASP A 1 98 ? -9.841 3.413 3.799 1.00 92.81 98 ASP A O 1
ATOM 754 N N . ALA A 1 99 ? -9.181 2.772 5.850 1.00 92.69 99 ALA A N 1
ATOM 755 C CA . ALA A 1 99 ? -8.287 3.909 6.070 1.00 92.69 99 ALA A CA 1
ATOM 756 C C . ALA A 1 99 ? -7.120 3.922 5.066 1.00 92.69 99 ALA A C 1
ATOM 758 O O . ALA A 1 99 ? -6.810 4.965 4.484 1.00 92.69 99 ALA A O 1
ATOM 759 N N . GLY A 1 100 ? -6.518 2.758 4.811 1.00 91.12 100 GLY A N 1
ATOM 760 C CA . GLY A 1 100 ? -5.437 2.589 3.845 1.00 91.12 100 GLY A CA 1
ATOM 761 C C . GLY A 1 100 ? -5.846 2.920 2.415 1.00 91.12 100 GLY A C 1
ATOM 762 O O . GLY A 1 100 ? -5.151 3.674 1.733 1.00 91.12 100 GLY A O 1
ATOM 763 N N . LYS A 1 101 ? -7.011 2.429 1.975 1.00 91.38 101 LYS A N 1
ATOM 764 C CA . LYS A 1 101 ? -7.577 2.768 0.658 1.00 91.38 101 LYS A CA 1
ATOM 765 C C . LYS A 1 101 ? -7.828 4.264 0.524 1.00 91.38 101 LYS A C 1
ATOM 767 O O . LYS A 1 101 ? -7.520 4.839 -0.520 1.00 91.38 101 LYS A O 1
ATOM 772 N N . LYS A 1 102 ? -8.352 4.907 1.575 1.00 91.50 102 LYS A N 1
ATOM 773 C CA . LYS A 1 102 ? -8.597 6.352 1.556 1.00 91.50 102 LYS A CA 1
ATOM 774 C C . LYS A 1 102 ? -7.288 7.133 1.410 1.00 91.50 102 LYS A C 1
ATOM 776 O O . LYS A 1 102 ? -7.213 7.970 0.513 1.00 91.50 102 LYS A O 1
ATOM 781 N N . ALA A 1 103 ? -6.259 6.798 2.193 1.00 89.75 103 ALA A N 1
ATOM 782 C CA . ALA A 1 103 ? -4.929 7.404 2.078 1.00 89.75 103 ALA A CA 1
ATOM 783 C C . ALA A 1 103 ? -4.307 7.196 0.691 1.00 89.75 103 ALA A C 1
ATOM 785 O O . ALA A 1 103 ? -3.798 8.130 0.087 1.00 89.75 103 ALA A O 1
ATOM 786 N N . GLN A 1 104 ? -4.396 5.990 0.132 1.00 87.12 104 GLN A N 1
ATOM 787 C CA . GLN A 1 104 ? -3.868 5.717 -1.204 1.00 87.12 104 GLN A CA 1
ATOM 788 C C . GLN A 1 104 ? -4.578 6.539 -2.290 1.00 87.12 104 GLN A C 1
ATOM 790 O O . GLN A 1 104 ? -3.931 7.045 -3.209 1.00 87.12 104 GLN A O 1
ATOM 795 N N . SER A 1 105 ? -5.907 6.642 -2.203 1.00 88.69 105 SER A N 1
ATOM 796 C CA . SER A 1 105 ? -6.714 7.373 -3.183 1.00 88.69 105 SER A CA 1
ATOM 797 C C . SER A 1 105 ? -6.464 8.880 -3.161 1.00 88.69 105 SER A C 1
ATOM 799 O O . SER A 1 105 ? -6.655 9.531 -4.184 1.00 88.69 105 SER A O 1
ATOM 801 N N . SER A 1 106 ? -6.020 9.426 -2.024 1.00 88.75 106 SER A N 1
ATOM 802 C CA . SER A 1 106 ? -5.731 10.853 -1.887 1.00 88.75 106 SER A CA 1
ATOM 803 C C . SER A 1 106 ? -4.312 11.233 -2.298 1.00 88.75 106 SER A C 1
ATOM 805 O O . SER A 1 106 ? -4.072 12.384 -2.664 1.00 88.75 106 SER A O 1
ATOM 807 N N . LEU A 1 107 ? -3.369 10.282 -2.299 1.00 88.62 107 LEU A N 1
ATOM 808 C CA . LEU A 1 107 ? -2.036 10.526 -2.840 1.00 88.62 107 LEU A CA 1
ATOM 809 C C . LEU A 1 107 ? -2.121 10.816 -4.340 1.00 88.62 107 LEU A C 1
ATOM 811 O O . LEU A 1 107 ? -2.627 10.008 -5.130 1.00 88.62 107 LEU A O 1
ATOM 815 N N . ARG A 1 108 ? -1.564 11.960 -4.735 1.00 90.38 108 ARG A N 1
ATOM 816 C CA . ARG A 1 108 ? -1.426 12.366 -6.135 1.00 90.38 108 ARG A CA 1
ATOM 817 C C . ARG A 1 108 ? -0.586 11.355 -6.920 1.00 90.38 108 ARG A C 1
ATOM 819 O O . ARG A 1 108 ? 0.227 10.628 -6.354 1.00 90.38 108 ARG A O 1
ATOM 826 N N . GLU A 1 109 ? -0.781 11.296 -8.234 1.00 88.56 109 GLU A N 1
ATOM 827 C CA . GLU A 1 109 ? -0.025 10.389 -9.116 1.00 88.56 109 GLU A CA 1
ATOM 828 C C . GLU A 1 109 ? 1.471 10.728 -9.215 1.00 88.56 109 GLU A C 1
ATOM 830 O O . GLU A 1 109 ? 2.283 9.855 -9.518 1.00 88.56 109 GLU A O 1
ATOM 835 N N . ASP A 1 110 ? 1.847 11.969 -8.906 1.00 90.69 110 ASP A N 1
ATOM 836 C CA . ASP A 1 110 ? 3.232 12.446 -8.853 1.00 90.69 110 ASP A CA 1
ATOM 837 C C . ASP A 1 110 ? 3.919 12.218 -7.495 1.00 90.69 110 ASP A C 1
ATOM 839 O O . ASP A 1 110 ? 5.071 12.600 -7.320 1.00 90.69 110 ASP A O 1
ATOM 843 N N . ASN A 1 111 ? 3.249 11.576 -6.533 1.00 93.88 111 ASN A N 1
ATOM 844 C CA . ASN A 1 111 ? 3.865 11.187 -5.267 1.00 93.88 111 ASN A CA 1
ATOM 845 C C . ASN A 1 111 ? 4.895 10.064 -5.478 1.00 93.88 111 ASN A C 1
ATOM 847 O O . ASN A 1 111 ? 4.579 9.014 -6.047 1.00 93.88 111 ASN A O 1
ATOM 851 N N . ASN A 1 112 ? 6.107 10.243 -4.952 1.00 94.50 112 ASN A N 1
ATOM 852 C CA . ASN A 1 112 ? 7.225 9.342 -5.240 1.00 94.50 112 ASN A CA 1
ATOM 853 C C . ASN A 1 112 ? 7.021 7.943 -4.640 1.00 94.50 112 ASN A C 1
ATOM 855 O O . ASN A 1 112 ? 7.311 6.931 -5.282 1.00 94.50 112 ASN A O 1
ATOM 859 N N . VAL A 1 113 ? 6.447 7.854 -3.435 1.00 93.88 113 VAL A N 1
ATOM 860 C CA . VAL A 1 113 ? 6.131 6.560 -2.806 1.00 93.88 113 VAL A CA 1
ATOM 861 C C . VAL A 1 113 ? 5.073 5.818 -3.625 1.00 93.88 113 VAL A C 1
ATOM 863 O O . VAL A 1 113 ? 5.211 4.617 -3.869 1.00 93.88 113 VAL A O 1
ATOM 866 N N . LYS A 1 114 ? 4.044 6.522 -4.113 1.00 93.00 114 LYS A N 1
ATOM 867 C CA . LYS A 1 114 ? 3.015 5.930 -4.980 1.00 93.00 114 LYS A CA 1
ATOM 868 C C . LYS A 1 114 ? 3.617 5.420 -6.291 1.00 93.00 114 LYS A C 1
ATOM 870 O O . LYS A 1 114 ? 3.307 4.298 -6.690 1.00 93.00 114 LYS A O 1
ATOM 875 N N . GLN A 1 115 ? 4.510 6.181 -6.925 1.00 94.38 115 GLN A N 1
ATOM 876 C CA . GLN A 1 115 ? 5.190 5.760 -8.156 1.00 94.38 115 GLN A CA 1
ATOM 877 C C . GLN A 1 115 ? 6.048 4.502 -7.959 1.00 94.38 115 GLN A C 1
ATOM 879 O O . GLN A 1 115 ? 6.051 3.614 -8.816 1.00 94.38 115 GLN A O 1
ATOM 884 N N . MET A 1 116 ? 6.722 4.357 -6.814 1.00 95.00 116 MET A N 1
ATOM 885 C CA . MET A 1 116 ? 7.490 3.143 -6.505 1.00 95.00 116 MET A CA 1
ATOM 886 C C . MET A 1 116 ? 6.619 1.899 -6.352 1.00 95.00 116 MET A C 1
ATOM 888 O O . MET A 1 116 ? 6.971 0.833 -6.861 1.00 95.00 116 MET A O 1
ATOM 892 N N . VAL A 1 117 ? 5.464 2.040 -5.700 1.00 93.06 117 VAL A N 1
ATOM 893 C CA . VAL A 1 117 ? 4.522 0.929 -5.531 1.00 93.06 117 VAL A CA 1
ATOM 894 C C . VAL A 1 117 ? 3.877 0.553 -6.865 1.00 93.06 117 VAL A C 1
ATOM 896 O O . VAL A 1 117 ? 3.802 -0.627 -7.191 1.00 93.06 117 VAL A O 1
ATOM 899 N N . VAL A 1 118 ? 3.456 1.536 -7.669 1.00 91.94 118 VAL A N 1
ATOM 900 C CA . VAL A 1 118 ? 2.814 1.293 -8.975 1.00 91.94 118 VAL A CA 1
ATOM 901 C C . VAL A 1 118 ? 3.791 0.697 -9.991 1.00 91.94 118 VAL A C 1
ATOM 903 O O . VAL A 1 118 ? 3.417 -0.206 -10.734 1.00 91.94 118 VAL A O 1
ATOM 906 N N . SER A 1 119 ? 5.050 1.144 -9.999 1.00 93.56 119 SER A N 1
ATOM 907 C CA . SER A 1 119 ? 6.104 0.548 -10.837 1.00 93.56 119 SER A CA 1
ATOM 908 C C . SER A 1 119 ? 6.503 -0.866 -10.401 1.00 93.56 119 SER A C 1
ATOM 910 O O . SER A 1 119 ? 7.212 -1.550 -11.136 1.00 93.56 119 SER A O 1
ATOM 912 N N . GLY A 1 120 ? 6.089 -1.302 -9.206 1.00 94.06 120 GLY A N 1
ATOM 913 C CA . GLY A 1 120 ? 6.497 -2.580 -8.626 1.00 94.06 120 GLY A CA 1
ATOM 914 C C . GLY A 1 120 ? 7.973 -2.622 -8.222 1.00 94.06 120 GLY A C 1
ATOM 915 O O . GLY A 1 120 ? 8.509 -3.706 -8.007 1.00 94.06 120 GLY A O 1
ATOM 916 N N . SER A 1 121 ? 8.643 -1.467 -8.126 1.00 93.88 121 SER A N 1
ATOM 917 C CA . SER A 1 121 ? 10.068 -1.398 -7.782 1.00 93.88 121 SER A CA 1
ATOM 918 C C . SER A 1 121 ? 10.315 -1.715 -6.310 1.00 93.88 121 SER A C 1
ATOM 920 O O . SER A 1 121 ? 11.200 -2.510 -5.987 1.00 93.88 121 SER A O 1
ATOM 922 N N . LYS A 1 122 ? 9.540 -1.106 -5.402 1.00 93.00 122 LYS A N 1
ATOM 923 C CA . LYS A 1 122 ? 9.594 -1.395 -3.966 1.00 93.00 122 LYS A CA 1
ATOM 924 C C . LYS A 1 122 ? 8.361 -0.876 -3.234 1.00 93.00 122 LYS A C 1
ATOM 926 O O . LYS A 1 122 ? 7.866 0.213 -3.506 1.00 93.00 122 LYS A O 1
ATOM 931 N N . GLY A 1 123 ? 7.955 -1.629 -2.215 1.00 91.81 123 GLY A N 1
ATOM 932 C CA . GLY A 1 123 ? 6.818 -1.301 -1.365 1.00 91.81 123 GLY A CA 1
ATOM 933 C C . GLY A 1 123 ? 5.505 -1.870 -1.896 1.00 91.81 123 GLY A C 1
ATOM 934 O O . GLY A 1 123 ? 5.423 -2.426 -2.986 1.00 91.81 123 GLY A O 1
ATOM 935 N N . SER A 1 124 ? 4.471 -1.743 -1.078 1.00 91.44 124 SER A N 1
ATOM 936 C CA . SER A 1 124 ? 3.119 -2.226 -1.333 1.00 91.44 124 SER A CA 1
ATOM 937 C C . SER A 1 124 ? 2.094 -1.223 -0.807 1.00 91.44 124 SER A C 1
ATOM 939 O O . SER A 1 124 ? 2.428 -0.302 -0.055 1.00 91.44 124 SER A O 1
ATOM 941 N N . PHE A 1 125 ? 0.821 -1.437 -1.138 1.00 85.69 125 PHE A N 1
ATOM 942 C CA . PHE A 1 125 ? -0.276 -0.624 -0.606 1.00 85.69 125 PHE A CA 1
ATOM 943 C C . PHE A 1 125 ? -0.350 -0.647 0.925 1.00 85.69 125 PHE A C 1
ATOM 945 O O . PHE A 1 125 ? -0.689 0.365 1.536 1.00 85.69 125 PHE A O 1
ATOM 952 N N . ILE A 1 126 ? 0.049 -1.756 1.556 1.00 88.38 126 ILE A N 1
ATOM 953 C CA . ILE A 1 126 ? 0.120 -1.856 3.019 1.00 88.38 126 ILE A CA 1
ATOM 954 C C . ILE A 1 126 ? 1.154 -0.875 3.575 1.00 88.38 126 ILE A C 1
ATOM 956 O O . ILE A 1 126 ? 0.882 -0.208 4.568 1.00 88.38 126 ILE A O 1
ATOM 960 N N . ASN A 1 127 ? 2.307 -0.718 2.921 1.00 90.69 127 ASN A N 1
ATOM 961 C CA . ASN A 1 127 ? 3.337 0.203 3.403 1.00 90.69 127 ASN A CA 1
ATOM 962 C C . ASN A 1 127 ? 2.845 1.655 3.380 1.00 90.69 127 ASN A C 1
ATOM 964 O O . ASN A 1 127 ? 3.041 2.374 4.355 1.00 90.69 127 ASN A O 1
ATOM 968 N N . ILE A 1 128 ? 2.150 2.063 2.312 1.00 88.94 128 ILE A N 1
ATOM 969 C CA . ILE A 1 128 ? 1.524 3.392 2.228 1.00 88.94 128 ILE A CA 1
ATOM 970 C C . ILE A 1 128 ? 0.491 3.563 3.345 1.00 88.94 128 ILE A C 1
ATOM 972 O O . ILE A 1 128 ? 0.532 4.541 4.086 1.00 88.94 128 ILE A O 1
ATOM 976 N N . SER A 1 129 ? -0.402 2.584 3.512 1.00 89.75 129 SER A N 1
ATOM 977 C CA . SER A 1 129 ? -1.430 2.612 4.556 1.00 89.75 129 SER A CA 1
ATOM 978 C C . SER A 1 129 ? -0.838 2.774 5.957 1.00 89.75 129 SER A C 1
ATOM 980 O O . SER A 1 129 ? -1.364 3.531 6.768 1.00 89.75 129 SER A O 1
ATOM 982 N N . GLN A 1 130 ? 0.248 2.068 6.263 1.00 90.06 130 GLN A N 1
ATOM 983 C CA . GLN A 1 130 ? 0.846 2.087 7.596 1.00 90.06 130 GLN A CA 1
ATOM 984 C C . GLN A 1 130 ? 1.650 3.361 7.870 1.00 90.06 130 GLN A C 1
ATOM 986 O O . GLN A 1 130 ? 1.656 3.827 9.006 1.00 90.06 130 GLN A O 1
ATOM 991 N N . MET A 1 131 ? 2.295 3.935 6.849 1.00 91.25 131 MET A N 1
ATOM 992 C CA . MET A 1 131 ? 3.034 5.195 6.983 1.00 91.25 131 MET A CA 1
ATOM 993 C C . MET A 1 131 ? 2.110 6.418 7.040 1.00 91.25 131 MET A C 1
ATOM 995 O O . MET A 1 131 ? 2.414 7.366 7.758 1.00 91.25 131 MET A O 1
ATOM 999 N N . SER A 1 132 ? 1.000 6.400 6.293 1.00 87.25 132 SER A N 1
ATOM 1000 C CA . SER A 1 132 ? 0.148 7.581 6.082 1.00 87.25 132 SER A CA 1
ATOM 1001 C C . SER A 1 132 ? -1.204 7.539 6.797 1.00 87.25 132 SER A C 1
ATOM 1003 O O . SER A 1 132 ? -1.820 8.589 6.951 1.00 87.25 132 SER A O 1
ATOM 1005 N N . ALA A 1 133 ? -1.692 6.366 7.218 1.00 90.06 133 ALA A N 1
ATOM 1006 C CA . ALA A 1 133 ? -3.005 6.225 7.855 1.00 90.06 133 ALA A CA 1
ATOM 1007 C C . ALA A 1 133 ? -2.923 5.606 9.255 1.00 90.06 133 ALA A C 1
ATOM 1009 O O . ALA A 1 133 ? -2.987 6.313 10.258 1.00 90.06 133 ALA A O 1
ATOM 1010 N N . CYS A 1 134 ? -2.811 4.281 9.342 1.00 90.19 134 CYS A N 1
ATOM 1011 C CA . CYS A 1 134 ? -2.710 3.573 10.613 1.00 90.19 134 CYS A CA 1
ATOM 1012 C C . CYS A 1 134 ? -1.967 2.246 10.453 1.00 90.19 134 CYS A C 1
ATOM 1014 O O . CYS A 1 134 ? -2.133 1.541 9.456 1.00 90.19 134 CYS A O 1
ATOM 1016 N N . VAL A 1 135 ? -1.196 1.875 11.477 1.00 90.50 135 VAL A N 1
ATOM 1017 C CA . VAL A 1 135 ? -0.407 0.631 11.493 1.00 90.50 135 VAL A CA 1
ATOM 1018 C C . VAL A 1 135 ? -1.307 -0.614 11.517 1.00 90.50 135 VAL A C 1
ATOM 1020 O O . VAL A 1 135 ? -1.012 -1.607 10.849 1.00 90.50 135 VAL A O 1
ATOM 1023 N N . GLY A 1 136 ? -2.438 -0.529 12.226 1.00 87.50 136 GLY A N 1
ATOM 1024 C CA . GLY A 1 136 ? -3.382 -1.628 12.434 1.00 87.50 136 GLY A CA 1
ATOM 1025 C C . GLY A 1 136 ? -3.111 -2.432 13.708 1.00 87.50 136 GLY A C 1
ATOM 1026 O O . GLY A 1 136 ? -2.175 -2.145 14.457 1.00 87.50 136 GLY A O 1
ATOM 1027 N N . GLN A 1 137 ? -3.962 -3.431 13.948 1.00 84.31 137 GLN A N 1
ATOM 1028 C CA . GLN A 1 137 ? -3.851 -4.353 15.080 1.00 84.31 137 GLN A CA 1
ATOM 1029 C C . GLN A 1 137 ? -2.562 -5.187 14.978 1.00 84.31 137 GLN A C 1
ATOM 1031 O O . GLN A 1 137 ? -2.167 -5.587 13.882 1.00 84.31 137 GLN A O 1
ATOM 1036 N N . GLN A 1 138 ? -1.906 -5.429 16.116 1.00 84.81 138 GLN A N 1
ATOM 1037 C CA . GLN A 1 138 ? -0.779 -6.359 16.224 1.00 84.81 138 GLN A CA 1
ATOM 1038 C C . GLN A 1 138 ? -1.284 -7.669 16.825 1.00 84.81 138 GLN A C 1
ATOM 1040 O O . GLN A 1 138 ? -1.862 -7.651 17.912 1.00 84.81 138 GLN A O 1
ATOM 1045 N N . ASN A 1 139 ? -1.048 -8.780 16.132 1.00 80.88 139 ASN A N 1
ATOM 1046 C CA . ASN A 1 139 ? -1.435 -10.107 16.597 1.00 80.88 139 ASN A CA 1
ATOM 1047 C C . ASN A 1 139 ? -0.192 -10.851 17.087 1.00 80.88 139 ASN A C 1
ATOM 1049 O O . ASN A 1 139 ? 0.845 -10.841 16.420 1.00 80.88 139 ASN A O 1
ATOM 1053 N N . VAL A 1 140 ? -0.304 -11.495 18.247 1.00 70.00 140 VAL A N 1
ATOM 1054 C CA . VAL A 1 140 ? 0.721 -12.377 18.814 1.00 70.00 140 VAL A CA 1
ATOM 1055 C C . VAL A 1 140 ? 0.070 -13.744 18.953 1.00 70.00 140 VAL A C 1
ATOM 1057 O O . VAL A 1 140 ? -0.943 -13.855 19.626 1.00 70.00 140 VAL A O 1
ATOM 1060 N N . GLU A 1 141 ? 0.622 -14.747 18.270 1.00 64.62 141 GLU A N 1
ATOM 1061 C CA . GLU A 1 141 ? 0.106 -16.131 18.229 1.00 64.62 141 GLU A CA 1
ATOM 1062 C C . GLU A 1 141 ? -1.290 -16.340 17.602 1.00 64.62 141 GLU A C 1
ATOM 1064 O O . GLU A 1 141 ? -1.755 -17.476 17.546 1.00 64.62 141 GLU A O 1
ATOM 1069 N N . GLY A 1 142 ? -1.894 -15.301 17.013 1.00 56.47 142 GLY A N 1
ATOM 1070 C CA . GLY A 1 142 ? -3.161 -15.388 16.270 1.00 56.47 142 GLY A CA 1
ATOM 1071 C C . GLY A 1 142 ? -4.123 -14.289 16.657 1.00 56.47 142 GLY A C 1
ATOM 1072 O O . GLY A 1 142 ? -4.523 -14.265 17.833 1.00 56.47 142 GLY A O 1
#

Radius of gyration: 22.97 Å; chains: 1; bounding box: 49×42×58 Å

Secondary structure (DSSP, 8-state):
-HHHHHHHHHHHHHHHHHHHHHHHHHHHHH-----GGGG---HHHHHHHHHHHHHHHHHHHHHHHHHHTT-PPPPTT--HHHHHHHHHHHHHHHHHHHHHHHHHHHS-TT-HHHHHHHTTSS--HHHHHHHHT------S--

Sequence (142 aa):
HTIVNELGHTAARDFLSGTQTVVNFWLLNHGFSIGIGDTIADKETMNSITNIISTAKSRVSDIILAAQQDKLECEPGMTIRESFEAKVNQALNKARDDAGKKAQSSLREDNNVKQMVVSGSKGSFINISQMSACVGQQNVEG

Foldseek 3Di:
DVCCVPPNDVSVVVVVVVVCVVVVVVCVVVDADADLVLLEFDPVLQVVLVVLVVVLVVQLVVLVVCVVVVNQDDDPPDDSVVSSVVSNLVSQVVSLVVSLVSQLVRRDPPRRVNVCQVVVVDDHSLVSSVSRHNPTDDDDPD